Protein AF-A0A1A8RQ06-F1 (afdb_monomer_lite)

Secondary structure (DSSP, 8-state):
-EEEEEEEEE----BSSS--EEEEEETT-SS-SEEEETTSPPPSEEEEESSEEEEE----BSSS---EEEEEEEE----HHHHHHHHHHHHHHHHHHHHH-

Organism: NCBI:txid451742

Sequence (101 aa):
MDAQLMFPTLDQPECTNGHTSISVQRFNSPEEDYSRTEEEVADNQITVSESFYLNMSNCMVNSKDFRVVTQITLQKSISRYLIIILAVVAALLVIFIILLV

Radius of gyration: 22.18 Å; chains: 1; bounding box: 54×32×61 Å

Foldseek 3Di:
DKKKKFWPDFDLFDAPDDWKKWWKAADPGPDTPDIDISVDDDDRMDMGPHHMD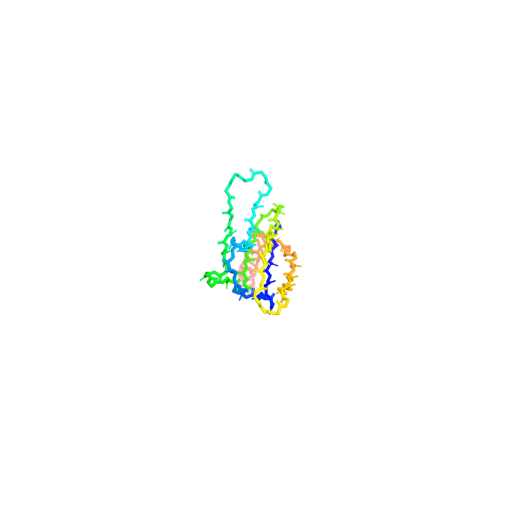TDTDDHDGPDDDGDTDMDIDDDDPDPPVVVVVVVVVVVVVVVVVVVVD

InterPro domains:
  IPR038811 CUB domain-containing protein 1 [PTHR14477] (3-100)
  IPR056266 CDCP1, third and sixth CUB domain [PF23665] (1-73)

pLDDT: mean 89.32, std 7.61, range [64.06, 98.25]

Structure (mmCIF, N/CA/C/O backbone):
data_AF-A0A1A8RQ06-F1
#
_entry.id   AF-A0A1A8RQ06-F1
#
loop_
_atom_site.group_PDB
_atom_site.id
_atom_site.type_symbol
_atom_site.label_atom_id
_atom_site.label_alt_id
_atom_site.label_comp_id
_atom_site.label_asym_id
_atom_site.label_entity_id
_atom_site.label_seq_id
_atom_site.pdbx_PDB_ins_code
_atom_site.Cartn_x
_atom_site.Cartn_y
_atom_site.Cartn_z
_atom_site.occupancy
_atom_site.B_iso_or_equiv
_atom_site.auth_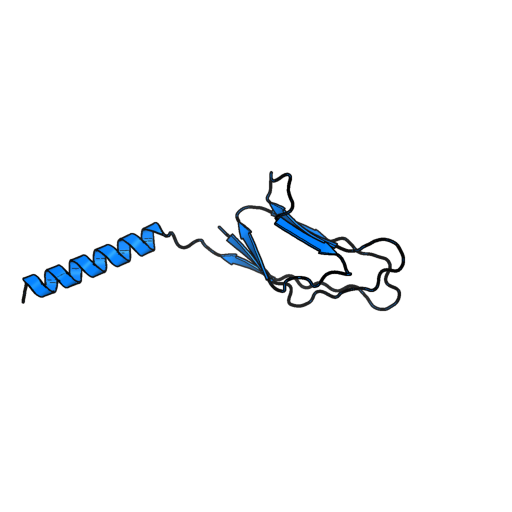seq_id
_atom_site.auth_comp_id
_atom_site.auth_asym_id
_atom_site.auth_atom_id
_atom_site.pdbx_PDB_model_num
ATOM 1 N N . MET A 1 1 ? -9.478 5.450 9.394 1.00 79.19 1 MET A N 1
ATOM 2 C CA . MET A 1 1 ? -10.031 4.775 8.203 1.00 79.19 1 MET A CA 1
ATOM 3 C C . MET A 1 1 ? -8.843 4.176 7.510 1.00 79.19 1 MET A C 1
ATOM 5 O O . MET A 1 1 ? -7.832 4.866 7.420 1.00 79.19 1 MET A O 1
ATOM 9 N N . ASP A 1 2 ? -8.972 2.933 7.083 1.00 90.38 2 ASP A N 1
ATOM 10 C CA . ASP A 1 2 ? -7.859 2.212 6.483 1.00 90.38 2 ASP A CA 1
ATOM 11 C C . ASP A 1 2 ? -8.178 2.025 5.006 1.00 90.38 2 ASP A C 1
ATOM 13 O O . ASP A 1 2 ? -9.329 1.791 4.631 1.00 90.38 2 ASP A O 1
ATOM 17 N N . ALA A 1 3 ? -7.177 2.189 4.158 1.00 93.69 3 ALA A N 1
ATOM 18 C CA . ALA A 1 3 ? -7.284 1.925 2.740 1.00 93.69 3 ALA A CA 1
ATOM 19 C C . ALA A 1 3 ? -6.608 0.592 2.444 1.00 93.69 3 ALA A C 1
ATOM 21 O O . ALA A 1 3 ? -5.445 0.374 2.779 1.00 93.69 3 ALA A O 1
ATOM 22 N N . GLN A 1 4 ? -7.347 -0.299 1.801 1.00 94.56 4 GLN A N 1
ATOM 23 C CA . GLN A 1 4 ? -6.811 -1.533 1.263 1.00 94.56 4 GLN A CA 1
ATOM 24 C C . GLN A 1 4 ? -6.480 -1.304 -0.210 1.00 94.56 4 GLN A C 1
ATOM 26 O O . GLN A 1 4 ? -7.374 -1.027 -1.013 1.00 94.56 4 GLN A O 1
ATOM 31 N N . LEU A 1 5 ? -5.199 -1.392 -0.549 1.00 94.75 5 LEU A N 1
ATOM 32 C CA . LEU A 1 5 ? -4.698 -1.258 -1.910 1.00 94.75 5 LEU A CA 1
ATOM 33 C C . LEU A 1 5 ? -4.418 -2.659 -2.438 1.00 94.75 5 LEU A C 1
ATOM 35 O O . LEU A 1 5 ? -3.686 -3.421 -1.813 1.00 94.75 5 LEU A O 1
ATOM 39 N N . MET A 1 6 ? -5.009 -2.999 -3.574 1.00 94.88 6 MET A N 1
ATOM 40 C CA . MET A 1 6 ? -4.738 -4.238 -4.292 1.00 94.88 6 MET A CA 1
ATOM 41 C C . MET A 1 6 ? -4.114 -3.915 -5.637 1.00 94.88 6 MET A C 1
ATOM 43 O O . MET A 1 6 ? -4.524 -2.952 -6.289 1.00 94.88 6 MET A O 1
ATOM 47 N N . PHE A 1 7 ? -3.217 -4.785 -6.089 1.00 92.38 7 PHE A N 1
ATOM 48 C CA . PHE A 1 7 ? -2.555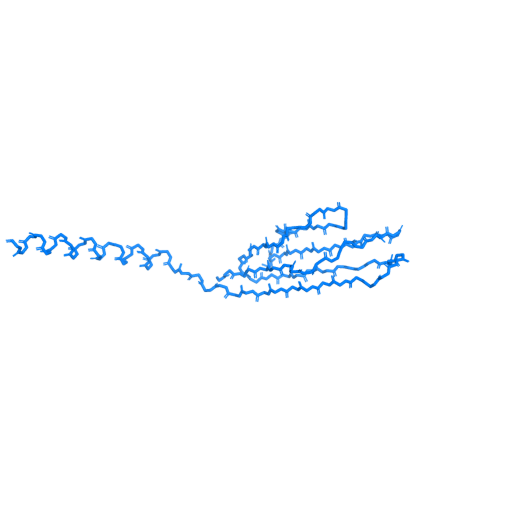 -4.681 -7.386 1.00 92.38 7 PHE A CA 1
ATOM 49 C C . PHE A 1 7 ? -2.913 -5.894 -8.267 1.00 92.38 7 PHE A C 1
ATOM 51 O O . PHE A 1 7 ? -2.076 -6.769 -8.474 1.00 92.38 7 PHE A O 1
ATOM 58 N N . PRO A 1 8 ? -4.163 -6.011 -8.780 1.00 91.31 8 PRO A N 1
ATOM 59 C CA . PRO A 1 8 ? -4.563 -7.139 -9.633 1.00 91.31 8 PRO A CA 1
ATOM 60 C C . PRO A 1 8 ? -3.723 -7.297 -10.901 1.00 91.31 8 PRO A C 1
ATOM 62 O O . PRO A 1 8 ? -3.692 -8.365 -11.509 1.00 91.31 8 PRO A O 1
ATOM 65 N N . THR A 1 9 ? -3.096 -6.215 -11.353 1.00 89.25 9 THR A N 1
ATOM 66 C CA . THR A 1 9 ? -2.144 -6.240 -12.457 1.00 89.25 9 THR A CA 1
ATOM 67 C C . THR A 1 9 ? -1.020 -5.285 -12.118 1.00 89.25 9 THR A C 1
ATOM 69 O O . THR A 1 9 ? -1.252 -4.089 -11.971 1.00 89.25 9 THR A O 1
ATOM 72 N N . LEU A 1 10 ? 0.179 -5.826 -11.984 1.00 87.50 10 LEU A N 1
ATOM 73 C CA . LEU A 1 10 ? 1.405 -5.073 -11.805 1.00 87.50 10 LEU A CA 1
ATOM 74 C C . LEU A 1 10 ? 2.465 -5.799 -12.618 1.00 87.50 10 LEU A C 1
ATOM 76 O O . LEU A 1 10 ? 2.979 -6.834 -12.198 1.00 87.50 10 LEU A O 1
ATOM 80 N N . ASP A 1 11 ? 2.705 -5.303 -13.825 1.00 85.56 11 ASP A N 1
ATOM 81 C CA . ASP A 1 11 ? 3.753 -5.861 -14.665 1.00 85.56 11 ASP A CA 1
ATOM 82 C C . ASP A 1 11 ? 5.115 -5.595 -14.002 1.00 85.56 11 ASP A C 1
ATOM 84 O O . ASP A 1 11 ? 5.337 -4.522 -13.448 1.00 85.56 11 ASP A O 1
ATOM 88 N N . GLN A 1 12 ? 6.030 -6.561 -14.061 1.00 84.12 12 GLN A N 1
ATOM 89 C CA . GLN A 1 12 ? 7.437 -6.363 -13.703 1.00 84.12 12 GLN A CA 1
ATOM 90 C C . GLN A 1 12 ? 8.222 -6.153 -14.998 1.00 84.12 12 GLN A C 1
ATOM 92 O O . GLN A 1 12 ? 8.561 -7.131 -15.672 1.00 84.12 12 GLN A O 1
ATOM 97 N N . PRO A 1 13 ? 8.420 -4.897 -15.431 1.00 84.38 13 PRO A N 1
ATOM 98 C CA . PRO A 1 13 ? 9.140 -4.626 -16.661 1.00 84.38 13 PRO A CA 1
ATOM 99 C C . PRO A 1 13 ? 10.627 -4.949 -16.504 1.00 84.38 13 PRO A C 1
ATOM 101 O O . PRO A 1 13 ? 11.238 -4.629 -15.490 1.00 84.38 13 PRO A O 1
ATOM 104 N N . GLU A 1 14 ? 11.237 -5.499 -17.552 1.00 84.44 14 GLU A N 1
ATOM 105 C CA . GLU A 1 14 ? 12.696 -5.562 -17.641 1.00 84.44 14 GLU A CA 1
ATOM 106 C C . GLU A 1 14 ? 13.239 -4.179 -18.032 1.00 84.44 14 GLU A C 1
ATOM 108 O O . GLU A 1 14 ? 13.126 -3.748 -19.188 1.00 84.44 14 GLU A O 1
ATOM 113 N N . CYS A 1 15 ? 13.803 -3.475 -17.050 1.00 84.00 15 CYS A N 1
ATOM 114 C CA . CYS A 1 15 ? 14.411 -2.160 -17.223 1.00 84.00 15 CYS A CA 1
ATOM 115 C C . CYS A 1 15 ? 15.888 -2.288 -17.629 1.00 84.00 15 CYS A C 1
ATOM 117 O O . CYS A 1 15 ? 16.680 -2.935 -16.951 1.00 84.00 15 CYS A O 1
ATOM 119 N N . THR A 1 16 ? 16.286 -1.652 -18.736 1.00 79.50 16 THR A N 1
ATOM 120 C CA . THR A 1 16 ? 17.687 -1.695 -19.224 1.00 79.50 16 THR A CA 1
ATOM 121 C C . THR A 1 16 ? 18.561 -0.626 -18.591 1.00 79.50 16 THR A C 1
ATOM 123 O O . THR A 1 16 ? 19.752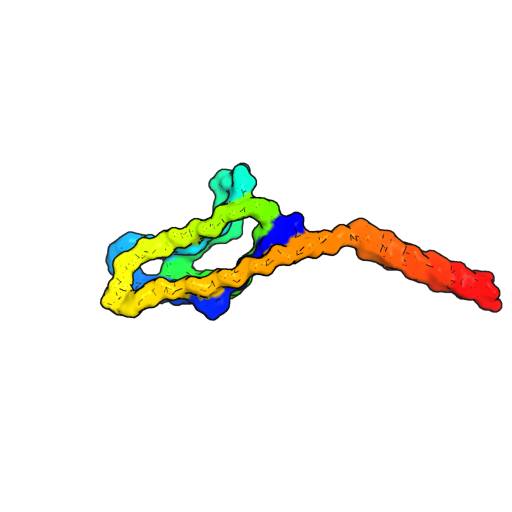 -0.832 -18.391 1.00 79.50 16 THR A O 1
ATOM 126 N N . ASN A 1 17 ? 17.973 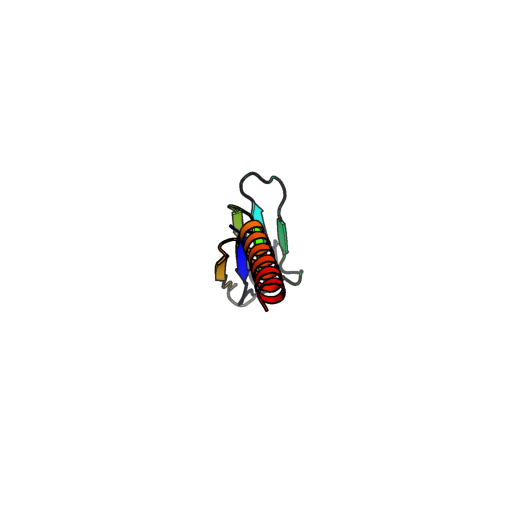0.543 -18.336 1.00 75.00 17 ASN A N 1
ATOM 127 C CA . ASN A 1 17 ? 18.627 1.701 -17.744 1.00 75.00 17 ASN A CA 1
ATOM 128 C C . ASN A 1 17 ? 17.656 2.365 -16.764 1.00 75.00 17 ASN A C 1
ATOM 130 O O . ASN A 1 17 ? 16.538 2.719 -17.149 1.00 75.00 17 ASN A O 1
ATOM 134 N N . GLY A 1 18 ? 18.114 2.592 -15.533 1.00 77.31 18 GLY A N 1
ATOM 135 C CA . GLY A 1 18 ? 17.269 3.077 -14.443 1.00 77.31 18 GLY A CA 1
ATOM 136 C C . GLY A 1 18 ? 16.416 1.965 -13.832 1.00 77.31 18 GLY A C 1
ATOM 137 O O . GLY A 1 18 ? 16.536 0.809 -14.220 1.00 77.31 18 GLY A O 1
ATOM 138 N N . HIS A 1 19 ? 15.559 2.350 -12.891 1.00 85.12 19 HIS A N 1
ATOM 139 C CA . HIS A 1 19 ? 14.666 1.447 -12.171 1.00 85.12 19 HIS A CA 1
ATOM 140 C C . HIS A 1 19 ? 13.236 1.961 -12.258 1.00 85.12 19 HIS A C 1
ATOM 142 O O . HIS A 1 19 ? 13.013 3.171 -12.382 1.00 85.12 19 HIS A O 1
ATOM 148 N N . THR A 1 20 ? 12.278 1.048 -12.181 1.00 88.06 20 THR A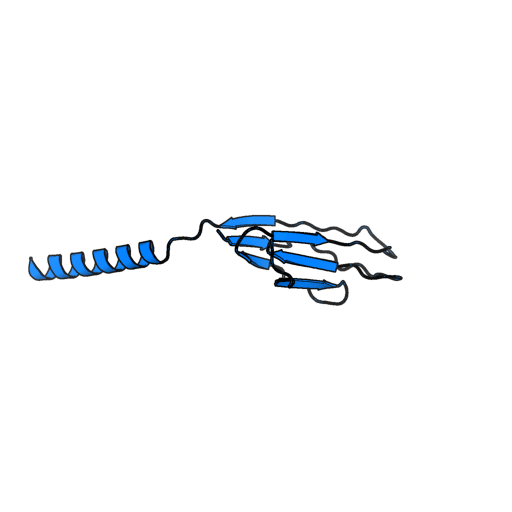 N 1
ATOM 149 C CA . THR A 1 20 ? 10.887 1.396 -11.922 1.00 88.06 20 THR A CA 1
ATOM 150 C C . THR A 1 20 ? 10.535 0.981 -10.506 1.00 88.06 20 THR A C 1
ATOM 152 O O . THR A 1 20 ? 11.085 0.042 -9.943 1.00 88.06 20 THR A O 1
ATOM 155 N N . SER A 1 21 ? 9.605 1.684 -9.891 1.00 91.31 21 SER A N 1
ATOM 156 C CA . SER A 1 21 ? 9.209 1.384 -8.529 1.00 91.31 21 SER A CA 1
ATOM 157 C C . SER A 1 21 ? 7.776 1.774 -8.271 1.00 91.31 21 SER A C 1
ATOM 159 O O . SER A 1 21 ? 7.218 2.679 -8.898 1.00 91.31 21 SER A O 1
ATOM 161 N N . ILE A 1 22 ? 7.203 1.081 -7.301 1.00 92.94 22 ILE A N 1
ATOM 162 C CA . ILE A 1 22 ? 5.950 1.439 -6.670 1.00 92.94 22 ILE A CA 1
ATOM 163 C C . ILE A 1 22 ? 6.214 1.618 -5.182 1.00 92.94 22 ILE A C 1
ATOM 165 O O . ILE A 1 22 ? 6.789 0.740 -4.537 1.00 92.94 22 ILE A O 1
ATOM 169 N N . SER A 1 23 ? 5.805 2.757 -4.633 1.00 94.69 23 SER A N 1
ATOM 170 C CA . SER A 1 23 ? 5.932 3.018 -3.206 1.00 94.69 23 SER A CA 1
ATOM 171 C C . SER A 1 23 ? 4.689 3.668 -2.620 1.00 94.69 23 SER A C 1
ATOM 173 O O . SER A 1 23 ? 3.909 4.336 -3.307 1.00 94.69 23 SER A O 1
ATOM 175 N N . VAL A 1 24 ? 4.479 3.421 -1.329 1.00 96.12 24 VAL A N 1
ATOM 176 C CA . VAL A 1 24 ? 3.403 4.018 -0.551 1.00 96.12 24 VAL A CA 1
ATOM 177 C C . VAL A 1 24 ? 3.958 4.658 0.702 1.00 96.12 24 VAL A C 1
ATOM 179 O O . VAL A 1 24 ? 4.683 4.037 1.474 1.00 96.12 24 VAL A O 1
ATOM 182 N N . GLN A 1 25 ? 3.576 5.913 0.900 1.00 96.44 25 GLN A N 1
ATOM 183 C CA . GLN A 1 25 ? 4.050 6.748 1.991 1.00 96.44 25 GLN A CA 1
ATOM 184 C C . GLN A 1 25 ? 2.872 7.480 2.623 1.00 96.44 25 GLN A C 1
ATOM 186 O O . GLN A 1 25 ? 2.150 8.215 1.944 1.00 96.44 25 GLN A O 1
ATOM 191 N N . ARG A 1 26 ? 2.674 7.317 3.932 1.00 95.25 26 ARG A N 1
ATOM 192 C CA . ARG A 1 26 ? 1.680 8.102 4.672 1.00 95.25 26 ARG A CA 1
ATOM 193 C C . ARG A 1 26 ? 1.955 9.604 4.606 1.00 95.25 26 ARG A C 1
ATOM 195 O O . ARG A 1 26 ? 3.094 10.067 4.641 1.00 95.25 26 ARG A O 1
ATOM 202 N N . PHE A 1 27 ? 0.879 10.380 4.556 1.00 92.75 27 PHE A N 1
ATOM 203 C CA . PHE A 1 27 ? 0.916 11.834 4.619 1.00 92.75 27 PHE A CA 1
ATOM 204 C C . PHE A 1 27 ? 1.571 12.270 5.937 1.00 92.75 27 PHE A C 1
ATOM 206 O O . PHE A 1 27 ? 1.139 11.854 7.007 1.00 92.75 27 PHE A O 1
ATOM 213 N N . ASN A 1 28 ? 2.612 13.105 5.856 1.00 91.56 28 ASN A N 1
ATOM 214 C CA . ASN A 1 28 ? 3.483 13.514 6.972 1.00 91.56 28 ASN A CA 1
ATOM 215 C C . ASN A 1 28 ? 4.384 12.419 7.580 1.00 91.56 28 ASN A C 1
ATOM 217 O O . ASN A 1 28 ? 5.032 12.684 8.593 1.00 91.56 28 ASN A O 1
ATOM 221 N N . SER A 1 29 ? 4.479 11.229 6.982 1.00 92.88 29 SER A N 1
ATOM 222 C CA . SER A 1 29 ? 5.509 10.253 7.353 1.00 92.88 29 SER A CA 1
ATOM 223 C C . SER A 1 29 ? 6.780 10.511 6.541 1.00 92.88 29 SER A C 1
ATOM 225 O O . SER A 1 29 ? 6.686 10.608 5.319 1.00 92.88 29 SER A O 1
ATOM 227 N N . PRO A 1 30 ? 7.971 10.611 7.157 1.00 90.94 30 PRO A N 1
ATOM 228 C CA . PRO A 1 30 ? 9.226 10.659 6.410 1.00 90.94 30 PRO A CA 1
ATOM 229 C C . PRO A 1 30 ? 9.605 9.296 5.804 1.00 90.94 30 PRO A C 1
ATOM 231 O O . PRO A 1 30 ? 10.406 9.254 4.877 1.00 90.94 30 PRO A O 1
ATOM 234 N N . GLU A 1 31 ? 9.036 8.201 6.314 1.00 93.81 31 GLU A N 1
ATOM 235 C CA . GLU A 1 31 ? 9.339 6.831 5.892 1.00 93.81 31 GLU A CA 1
ATOM 236 C C . GLU A 1 31 ? 8.251 6.269 4.968 1.00 93.81 31 GLU A C 1
ATOM 238 O O . GLU A 1 31 ? 7.058 6.539 5.162 1.00 93.81 31 GLU A O 1
ATOM 243 N N . GLU A 1 32 ? 8.676 5.474 3.980 1.00 94.75 32 GLU A N 1
ATOM 244 C CA . GLU A 1 32 ? 7.792 4.691 3.114 1.00 94.75 32 GLU A CA 1
ATOM 245 C C . GLU A 1 32 ? 7.296 3.447 3.864 1.00 94.75 32 GLU A C 1
ATOM 247 O O . GLU A 1 32 ? 8.082 2.687 4.427 1.00 94.75 32 GLU A O 1
ATOM 252 N N . ASP A 1 33 ? 5.984 3.221 3.844 1.00 93.31 33 ASP A N 1
ATOM 253 C CA . ASP A 1 33 ? 5.359 2.034 4.435 1.00 93.31 33 ASP A CA 1
ATOM 254 C C . ASP A 1 33 ? 5.479 0.809 3.512 1.00 93.31 33 ASP A C 1
ATOM 256 O O . ASP A 1 33 ? 5.374 -0.334 3.956 1.00 93.31 33 ASP A O 1
ATOM 260 N N . TYR A 1 34 ? 5.685 1.045 2.214 1.00 94.81 34 TYR A N 1
ATOM 261 C CA . TYR A 1 34 ? 5.872 0.019 1.196 1.00 94.81 34 TYR A CA 1
ATOM 262 C C . TYR A 1 34 ? 6.707 0.573 0.043 1.00 94.81 34 TYR A C 1
ATOM 264 O O . TYR A 1 34 ? 6.466 1.695 -0.394 1.00 94.81 34 TYR A O 1
ATOM 272 N N . SER A 1 35 ? 7.653 -0.213 -0.470 1.00 93.75 35 SER A N 1
ATOM 273 C CA . SER A 1 35 ? 8.495 0.157 -1.611 1.00 93.75 35 SER A CA 1
ATOM 274 C C . SER A 1 35 ? 9.004 -1.103 -2.299 1.00 93.75 35 SER A C 1
ATOM 276 O O . SER A 1 35 ? 9.547 -1.985 -1.626 1.00 93.75 35 SER A O 1
ATOM 278 N N . ARG A 1 36 ? 8.779 -1.223 -3.608 1.00 93.56 36 ARG A N 1
ATOM 279 C CA . ARG A 1 36 ? 9.264 -2.342 -4.427 1.00 93.56 36 ARG A CA 1
ATOM 280 C C . ARG A 1 36 ? 9.756 -1.856 -5.777 1.00 93.56 36 ARG A C 1
ATOM 282 O O . ARG A 1 36 ? 9.101 -1.010 -6.394 1.00 93.56 36 ARG A O 1
ATOM 289 N N . THR A 1 37 ? 10.869 -2.420 -6.231 1.00 90.50 37 THR A N 1
ATOM 290 C CA . THR A 1 37 ? 11.405 -2.233 -7.588 1.00 90.50 37 THR A CA 1
ATOM 291 C C . THR A 1 37 ? 10.997 -3.375 -8.525 1.00 90.50 37 THR A C 1
ATOM 293 O O . THR A 1 37 ? 10.360 -4.340 -8.103 1.00 90.50 37 THR A O 1
ATOM 296 N N . GLU A 1 38 ? 11.357 -3.286 -9.807 1.00 86.44 38 GLU A N 1
ATOM 297 C CA . GLU A 1 38 ? 11.102 -4.336 -10.803 1.00 86.44 38 GLU A CA 1
ATOM 298 C C . GLU A 1 38 ? 11.737 -5.695 -10.489 1.00 86.44 38 GLU A C 1
ATOM 300 O O . GLU A 1 38 ? 11.240 -6.721 -10.949 1.00 86.44 38 GLU A O 1
ATOM 305 N N . GLU A 1 39 ? 12.820 -5.709 -9.711 1.00 86.44 39 GLU A N 1
ATOM 306 C CA . GLU A 1 39 ? 13.548 -6.928 -9.342 1.00 86.44 39 GLU A CA 1
ATOM 307 C C . GLU A 1 39 ? 12.885 -7.666 -8.170 1.00 86.44 39 GLU A C 1
ATOM 309 O O . GLU A 1 39 ? 13.150 -8.846 -7.926 1.00 86.44 39 GLU A O 1
ATOM 314 N N . GLU A 1 40 ? 12.019 -6.975 -7.431 1.00 88.69 40 GLU A N 1
ATOM 315 C CA . GLU A 1 40 ? 11.402 -7.481 -6.218 1.00 88.69 40 GLU A CA 1
ATOM 316 C C . GLU A 1 40 ? 9.975 -7.958 -6.480 1.00 88.69 40 GLU A C 1
ATOM 318 O O . GLU A 1 40 ? 9.180 -7.315 -7.169 1.00 88.69 40 GLU A O 1
ATOM 323 N N . VAL A 1 41 ? 9.607 -9.085 -5.867 1.00 86.56 41 VAL A N 1
ATOM 324 C CA . VAL A 1 41 ? 8.221 -9.557 -5.892 1.00 86.56 41 VAL A CA 1
ATOM 325 C C . VAL A 1 41 ? 7.354 -8.580 -5.102 1.00 86.56 41 VAL A C 1
ATOM 327 O O . VAL A 1 41 ? 7.529 -8.403 -3.894 1.00 86.56 41 VAL A O 1
ATOM 330 N N . ALA A 1 42 ? 6.419 -7.945 -5.802 1.00 87.00 42 ALA A N 1
ATOM 331 C CA . ALA A 1 42 ? 5.459 -7.045 -5.196 1.00 87.00 42 ALA A CA 1
ATOM 332 C C . ALA A 1 42 ? 4.370 -7.821 -4.448 1.00 87.00 42 ALA A C 1
ATOM 334 O O . ALA A 1 42 ? 3.891 -8.861 -4.906 1.00 87.00 42 ALA A O 1
ATOM 335 N N . ASP A 1 43 ? 3.950 -7.283 -3.306 1.00 90.75 43 ASP A N 1
ATOM 336 C CA . ASP A 1 43 ? 2.804 -7.812 -2.583 1.00 90.75 43 ASP A CA 1
ATOM 337 C C . ASP A 1 43 ? 1.529 -7.525 -3.384 1.00 90.75 43 ASP A C 1
ATOM 339 O O . ASP A 1 43 ? 1.308 -6.410 -3.852 1.00 90.75 43 ASP A O 1
ATOM 343 N N . ASN A 1 44 ? 0.639 -8.512 -3.505 1.00 90.00 44 ASN A N 1
ATOM 344 C CA . ASN A 1 44 ? -0.626 -8.337 -4.232 1.00 90.00 44 ASN A CA 1
ATOM 345 C C . ASN A 1 44 ? -1.592 -7.368 -3.527 1.00 90.00 44 ASN A C 1
ATOM 347 O O . ASN A 1 44 ? -2.556 -6.889 -4.136 1.00 90.00 44 ASN A O 1
ATOM 351 N N . GLN A 1 45 ? -1.381 -7.126 -2.232 1.00 93.94 45 GLN A N 1
ATOM 352 C CA . GLN A 1 45 ? -2.242 -6.300 -1.401 1.00 93.94 45 GLN A CA 1
ATOM 353 C C . GLN A 1 45 ? -1.482 -5.721 -0.208 1.00 93.94 45 GLN A C 1
ATOM 355 O O . GLN A 1 45 ? -0.768 -6.442 0.484 1.00 93.94 45 GLN A O 1
ATOM 360 N N . ILE A 1 46 ? -1.738 -4.449 0.092 1.00 94.25 46 ILE A N 1
ATOM 361 C CA . ILE A 1 46 ? -1.269 -3.772 1.305 1.00 94.25 46 ILE A CA 1
ATOM 362 C C . ILE A 1 46 ? -2.418 -3.007 1.970 1.00 94.25 46 ILE A C 1
ATOM 364 O O . ILE A 1 46 ? -3.416 -2.662 1.332 1.00 94.25 46 ILE A O 1
ATOM 368 N N . THR A 1 47 ? -2.293 -2.751 3.271 1.00 94.19 47 THR A N 1
ATOM 369 C CA . THR A 1 47 ? -3.242 -1.920 4.027 1.00 94.19 47 THR A CA 1
ATOM 370 C C . THR A 1 47 ? -2.509 -0.724 4.598 1.00 94.19 47 THR A C 1
ATOM 372 O O . THR A 1 47 ? -1.471 -0.883 5.231 1.00 94.19 47 THR A O 1
ATOM 375 N N . VAL A 1 48 ? -3.061 0.464 4.380 1.00 93.50 48 VAL A N 1
ATOM 376 C CA . VAL A 1 48 ? -2.444 1.728 4.772 1.00 93.50 48 VAL A CA 1
ATOM 377 C C . VAL A 1 48 ? -3.448 2.503 5.605 1.00 93.50 48 VAL A C 1
ATOM 379 O O . VAL A 1 48 ? -4.603 2.681 5.213 1.00 93.50 48 VAL A O 1
ATOM 382 N N . SER A 1 49 ? -3.019 2.936 6.782 1.00 90.12 49 SER A N 1
ATOM 383 C CA . SER A 1 49 ? -3.804 3.825 7.630 1.00 90.12 49 SER A CA 1
ATOM 384 C C . SER A 1 49 ? -3.614 5.272 7.187 1.00 90.12 49 SER A C 1
ATOM 386 O O . SER A 1 49 ? -2.504 5.647 6.823 1.00 90.12 49 SER A O 1
ATOM 388 N N . GLU A 1 50 ? -4.650 6.098 7.345 1.00 88.94 50 GLU A N 1
ATOM 389 C CA . GLU A 1 50 ? -4.593 7.551 7.095 1.00 88.94 50 GLU A CA 1
ATOM 390 C C . GLU A 1 50 ? -4.439 7.922 5.608 1.00 88.94 50 GLU A C 1
ATOM 392 O O . GLU A 1 50 ? -4.587 7.088 4.716 1.00 88.94 50 GLU A O 1
ATOM 397 N N . SER A 1 51 ? -4.249 9.213 5.328 1.00 92.81 51 SER A N 1
ATOM 398 C CA . SER A 1 51 ? -3.972 9.698 3.975 1.00 92.81 51 SER A CA 1
ATOM 399 C C . SER A 1 51 ? -2.577 9.257 3.544 1.00 92.81 51 SER A C 1
ATOM 401 O O . SER A 1 51 ? -1.655 9.259 4.355 1.00 92.81 51 SER A O 1
ATOM 403 N N . PHE A 1 52 ? -2.397 8.930 2.268 1.00 95.31 52 PHE A N 1
ATOM 404 C CA . PHE A 1 52 ? -1.123 8.443 1.743 1.00 95.31 52 PHE A CA 1
ATOM 405 C C . PHE A 1 52 ? -0.892 8.912 0.306 1.00 95.31 52 PHE A C 1
ATOM 407 O O . PHE A 1 52 ? -1.828 9.270 -0.414 1.00 95.31 52 PHE A O 1
ATOM 414 N N . TYR A 1 53 ? 0.370 8.876 -0.098 1.00 95.50 53 TYR A N 1
ATOM 415 C CA . TYR A 1 53 ? 0.825 8.999 -1.472 1.00 95.50 53 TYR A CA 1
ATOM 416 C C . TYR A 1 53 ? 1.061 7.603 -2.037 1.00 95.50 53 TYR A C 1
ATOM 418 O O . TYR A 1 53 ? 1.693 6.773 -1.387 1.00 95.50 53 TYR A O 1
ATOM 426 N N . LEU A 1 54 ? 0.545 7.351 -3.238 1.00 94.75 54 LEU A N 1
ATOM 427 C CA . LEU A 1 54 ? 0.911 6.197 -4.053 1.00 94.75 54 LEU A CA 1
ATOM 428 C C . LEU A 1 54 ? 1.811 6.714 -5.172 1.00 94.75 54 LEU A C 1
ATOM 430 O O . LEU A 1 54 ? 1.326 7.344 -6.114 1.00 94.75 54 LEU A O 1
ATOM 434 N N . ASN A 1 55 ? 3.109 6.477 -5.035 1.00 92.88 55 ASN A N 1
ATOM 435 C CA . ASN A 1 55 ? 4.105 6.895 -6.006 1.00 92.88 55 ASN A CA 1
ATOM 436 C C . ASN A 1 55 ? 4.410 5.732 -6.942 1.00 92.88 55 ASN A C 1
ATOM 438 O O . ASN A 1 55 ? 4.570 4.590 -6.513 1.00 92.88 55 ASN A O 1
ATOM 442 N N . MET A 1 56 ? 4.492 6.033 -8.233 1.00 90.31 56 MET A N 1
ATOM 443 C CA . MET A 1 56 ? 4.889 5.072 -9.251 1.00 90.31 56 MET A CA 1
ATOM 444 C C . MET A 1 56 ? 5.855 5.762 -10.200 1.00 90.31 56 MET A C 1
ATOM 446 O O . MET A 1 56 ? 5.574 6.861 -10.685 1.00 90.31 56 MET A O 1
ATOM 450 N N . SER A 1 57 ? 6.983 5.120 -10.460 1.00 88.00 57 SER A N 1
ATOM 451 C CA . SER A 1 57 ? 7.885 5.503 -11.540 1.00 88.00 57 SER A CA 1
ATOM 452 C C . SER A 1 57 ? 7.711 4.548 -12.722 1.00 88.00 57 SER A C 1
ATOM 454 O O . SER A 1 57 ? 6.944 3.590 -12.651 1.00 88.00 57 SER A O 1
ATOM 456 N N . ASN A 1 58 ? 8.335 4.874 -13.850 1.00 84.69 58 ASN A N 1
ATOM 457 C CA . ASN A 1 58 ? 8.389 4.017 -15.029 1.00 84.69 58 ASN A CA 1
ATOM 458 C C . ASN A 1 58 ? 9.816 4.061 -15.590 1.00 84.69 58 ASN A C 1
ATOM 460 O O . ASN A 1 58 ? 10.522 5.055 -15.403 1.00 84.69 58 ASN A O 1
ATOM 464 N N . CYS A 1 59 ? 10.214 3.022 -16.317 1.00 84.44 59 CYS A N 1
ATOM 465 C CA . CYS A 1 59 ? 11.502 2.923 -16.993 1.00 84.44 59 CYS A CA 1
ATOM 466 C C . CYS A 1 59 ? 11.320 2.760 -18.513 1.00 84.44 59 CYS A C 1
ATOM 468 O O . CYS A 1 59 ? 10.221 2.506 -19.011 1.00 84.44 59 CYS A O 1
ATOM 470 N N . MET A 1 60 ? 12.406 2.910 -19.279 1.00 81.69 60 MET A N 1
ATOM 471 C CA . MET A 1 60 ? 12.390 2.499 -20.685 1.00 81.69 60 MET A CA 1
ATOM 472 C C . MET A 1 60 ? 12.441 0.973 -20.766 1.00 81.69 60 MET A C 1
ATOM 474 O O . MET A 1 60 ? 13.455 0.354 -20.449 1.00 81.69 60 MET A O 1
ATOM 478 N N . VAL A 1 61 ? 11.333 0.396 -21.212 1.00 73.81 61 VAL A N 1
ATOM 479 C CA . VAL A 1 61 ? 11.122 -1.041 -21.391 1.00 73.81 61 VAL A CA 1
ATOM 480 C C . VAL A 1 61 ? 11.680 -1.527 -22.727 1.00 73.81 61 VAL A C 1
ATOM 482 O O . VAL A 1 61 ? 11.424 -0.925 -23.769 1.00 73.81 61 VAL A O 1
ATOM 485 N N . ASN A 1 62 ? 12.409 -2.650 -22.712 1.00 68.56 62 ASN A N 1
ATOM 486 C CA . ASN A 1 62 ? 12.922 -3.288 -23.937 1.00 68.56 62 ASN A CA 1
ATOM 487 C C . ASN A 1 62 ? 11.811 -3.829 -24.837 1.00 68.56 62 ASN A C 1
ATOM 489 O O . ASN A 1 62 ? 11.942 -3.845 -26.061 1.00 68.56 62 ASN A O 1
ATOM 493 N N . SER A 1 63 ? 10.731 -4.328 -24.234 1.00 64.06 63 SER A N 1
ATOM 494 C CA . SER A 1 63 ? 9.581 -4.848 -24.961 1.00 64.06 63 SER A CA 1
ATOM 495 C C . SER A 1 63 ? 8.325 -4.785 -24.094 1.00 64.06 63 SER A C 1
ATOM 497 O O . SER A 1 63 ? 8.381 -5.145 -22.920 1.00 64.06 63 SER A O 1
ATOM 499 N N . LYS A 1 64 ? 7.199 -4.401 -24.716 1.00 68.81 64 LYS A N 1
ATOM 500 C CA . LYS A 1 64 ? 5.848 -4.242 -24.131 1.00 68.81 64 LYS A CA 1
ATOM 501 C C . LYS A 1 64 ? 5.665 -3.005 -23.250 1.00 68.81 64 LYS A C 1
ATOM 503 O O . LYS A 1 64 ? 6.617 -2.478 -22.698 1.00 68.81 64 LYS A O 1
ATOM 508 N N . ASP A 1 65 ? 4.414 -2.568 -23.134 1.00 75.44 65 ASP A N 1
ATOM 509 C CA . ASP A 1 65 ? 4.014 -1.457 -22.270 1.00 75.44 65 ASP A CA 1
ATOM 510 C C . ASP A 1 65 ? 3.978 -1.894 -20.799 1.00 75.44 65 ASP A C 1
ATOM 512 O O . ASP A 1 65 ? 3.502 -2.987 -20.491 1.00 75.44 65 ASP A O 1
ATOM 516 N N . PHE A 1 66 ? 4.419 -1.022 -19.889 1.00 80.00 66 PHE A N 1
ATOM 517 C CA . PHE A 1 66 ? 4.240 -1.203 -18.446 1.00 80.00 66 PHE A CA 1
ATOM 518 C C . PHE A 1 66 ? 2.782 -0.928 -18.058 1.00 80.00 66 PHE A C 1
ATOM 520 O O . PHE A 1 66 ? 2.287 0.187 -18.258 1.00 80.00 66 PHE A O 1
ATOM 527 N N . ARG A 1 67 ? 2.080 -1.929 -17.508 1.00 86.06 67 ARG A N 1
ATOM 528 C CA . ARG A 1 67 ? 0.689 -1.781 -17.062 1.00 86.06 67 ARG A CA 1
ATOM 529 C C . ARG A 1 67 ? 0.553 -2.008 -15.564 1.00 86.06 67 ARG A C 1
ATOM 531 O O . ARG A 1 67 ? 1.018 -3.001 -15.009 1.00 86.06 67 ARG A O 1
ATOM 538 N N . VAL A 1 68 ? -0.199 -1.105 -14.941 1.00 87.69 68 VAL A N 1
ATOM 539 C CA . VAL A 1 68 ? -0.594 -1.197 -13.536 1.00 87.69 68 VAL A CA 1
ATOM 540 C C . VAL A 1 68 ? -2.094 -0.975 -13.421 1.00 87.69 68 VAL A C 1
ATOM 542 O O . VAL A 1 68 ? -2.642 -0.020 -13.970 1.00 87.69 68 VAL A O 1
ATOM 545 N N . VAL A 1 69 ? -2.762 -1.861 -12.691 1.00 92.00 69 VAL A N 1
ATOM 546 C CA . VAL A 1 69 ? -4.138 -1.697 -12.234 1.00 92.00 69 VAL A CA 1
ATOM 547 C C . VAL A 1 69 ? -4.108 -1.752 -10.719 1.00 92.00 69 VAL A C 1
ATOM 549 O O . VAL A 1 69 ? -3.768 -2.783 -10.143 1.00 92.00 69 VAL A O 1
ATOM 552 N N . THR A 1 70 ? -4.510 -0.651 -10.091 1.00 92.88 70 THR A N 1
ATOM 553 C CA . THR A 1 70 ? -4.613 -0.548 -8.635 1.00 92.88 70 THR A CA 1
ATOM 554 C C . THR A 1 70 ? -6.069 -0.372 -8.242 1.00 92.88 70 THR A C 1
ATOM 556 O O . THR A 1 70 ? -6.744 0.549 -8.704 1.00 92.88 70 THR A O 1
ATOM 559 N N . GLN A 1 71 ? -6.556 -1.239 -7.361 1.00 95.56 71 GLN A N 1
ATOM 560 C CA . GLN A 1 71 ? -7.869 -1.108 -6.745 1.00 95.56 71 GLN A CA 1
ATOM 561 C C . GLN A 1 71 ? -7.699 -0.597 -5.315 1.00 95.56 71 GLN A C 1
ATOM 563 O O . GLN A 1 71 ? -7.073 -1.254 -4.487 1.00 95.56 71 GLN A O 1
ATOM 568 N N . ILE A 1 72 ? -8.292 0.559 -5.015 1.00 94.69 72 ILE A N 1
ATOM 569 C CA . ILE A 1 72 ? -8.243 1.175 -3.685 1.00 94.69 72 ILE A CA 1
ATOM 570 C C . ILE A 1 72 ? -9.622 1.061 -3.046 1.00 94.69 72 ILE A C 1
ATOM 572 O O . ILE A 1 72 ? -10.596 1.631 -3.538 1.00 94.69 72 ILE A O 1
ATOM 576 N N . THR A 1 73 ? -9.703 0.329 -1.938 1.00 94.25 73 THR A N 1
ATOM 577 C CA . THR A 1 73 ? -10.940 0.146 -1.175 1.00 94.25 73 THR A CA 1
ATOM 578 C C . THR A 1 73 ? -10.808 0.826 0.177 1.00 94.25 73 THR A C 1
ATOM 580 O O . THR A 1 73 ? -9.981 0.434 0.997 1.00 94.25 73 THR A O 1
ATOM 583 N N . LEU A 1 74 ? -11.640 1.837 0.432 1.00 92.00 74 LEU A N 1
ATOM 584 C CA . LEU A 1 74 ? -11.682 2.493 1.734 1.00 92.00 74 LEU A CA 1
ATOM 585 C C . LEU A 1 74 ? -12.511 1.651 2.708 1.00 92.00 74 LEU A C 1
ATOM 587 O O . LEU A 1 74 ? -13.725 1.511 2.555 1.00 92.00 74 LEU A O 1
ATOM 591 N N . GLN A 1 75 ? -11.862 1.105 3.728 1.00 83.25 75 GLN A N 1
ATOM 592 C CA . GLN A 1 75 ? -12.525 0.378 4.795 1.00 83.25 75 GLN A CA 1
ATOM 593 C C . GLN A 1 75 ? -12.866 1.333 5.938 1.00 83.25 75 GLN A C 1
ATOM 595 O O . GLN A 1 75 ? -12.013 1.980 6.561 1.00 83.25 75 GLN A O 1
ATOM 600 N N . LYS A 1 76 ? -14.164 1.406 6.250 1.00 77.00 76 LYS A N 1
ATOM 601 C CA . LYS A 1 76 ? -14.611 2.044 7.482 1.00 77.00 76 LYS A CA 1
ATOM 602 C C . LYS A 1 76 ? -14.128 1.184 8.640 1.00 77.00 76 LYS A C 1
ATOM 604 O O . LYS A 1 76 ? -14.575 0.052 8.803 1.00 77.00 76 LYS A O 1
ATOM 609 N N . SER A 1 77 ? -13.245 1.745 9.457 1.00 70.44 77 SER A N 1
ATOM 610 C CA . SER A 1 77 ? -12.791 1.105 10.684 1.00 70.44 77 SER A CA 1
ATOM 611 C C . SER A 1 77 ? -14.010 0.791 11.552 1.00 70.44 77 SER A C 1
ATOM 613 O O . SER A 1 77 ? -14.682 1.711 12.037 1.00 70.44 77 SER A O 1
ATOM 615 N N . ILE A 1 78 ? -14.318 -0.493 11.739 1.00 72.25 78 ILE A N 1
ATOM 616 C CA . ILE A 1 78 ? -15.294 -0.898 12.747 1.00 72.25 78 ILE A CA 1
ATOM 617 C C . ILE A 1 78 ? -14.694 -0.508 14.094 1.00 72.25 78 ILE A C 1
ATOM 619 O O . ILE A 1 78 ? -13.576 -0.902 14.428 1.00 72.25 78 ILE A O 1
ATOM 623 N N . SER A 1 79 ? -15.417 0.310 14.856 1.00 78.31 79 SER A N 1
ATOM 624 C CA . SER A 1 79 ? -14.963 0.712 16.183 1.00 78.31 79 SER A CA 1
ATOM 625 C C . SER A 1 79 ? -14.805 -0.540 17.043 1.00 78.31 79 SER A C 1
ATOM 627 O O . SER A 1 79 ? -15.795 -1.202 17.355 1.00 78.31 79 SER A O 1
ATOM 629 N N . ARG A 1 80 ? -13.569 -0.872 17.442 1.00 82.56 80 ARG A N 1
ATOM 630 C CA . ARG A 1 80 ? -13.308 -2.006 18.348 1.00 82.56 80 ARG A CA 1
ATOM 631 C C . ARG A 1 80 ? -14.141 -1.887 19.625 1.00 82.56 80 ARG A C 1
ATOM 633 O O . ARG A 1 80 ? -14.645 -2.889 20.121 1.00 82.56 80 ARG A O 1
ATOM 640 N N . TYR A 1 81 ? -14.367 -0.660 20.096 1.00 87.94 81 TYR A N 1
ATOM 641 C CA . TYR A 1 81 ? -15.236 -0.384 21.236 1.00 87.94 81 TYR A CA 1
ATOM 642 C C . TYR A 1 81 ? -16.682 -0.813 20.997 1.00 87.94 81 TYR A C 1
ATOM 644 O O . TYR A 1 81 ? -17.291 -1.378 21.895 1.00 87.94 81 TYR A O 1
ATOM 652 N N . LEU A 1 82 ? -17.223 -0.606 19.793 1.00 89.12 82 LEU A N 1
ATOM 653 C CA . LEU A 1 82 ? -18.580 -1.039 19.462 1.00 89.12 82 LEU A CA 1
ATOM 654 C C . LEU A 1 82 ? -18.713 -2.564 19.565 1.00 89.12 82 LEU A C 1
ATOM 656 O O . LEU A 1 82 ? -19.675 -3.046 20.153 1.00 89.12 82 LEU A O 1
ATOM 660 N N . ILE A 1 83 ? -17.727 -3.309 19.050 1.00 92.81 83 ILE A N 1
ATOM 661 C CA . ILE A 1 83 ? -17.700 -4.779 19.139 1.00 92.81 83 ILE A CA 1
ATOM 662 C C . ILE A 1 83 ? -17.659 -5.221 20.606 1.00 92.81 83 ILE A C 1
ATOM 664 O O . ILE A 1 83 ? -18.438 -6.081 21.010 1.00 92.81 83 ILE A O 1
ATOM 668 N N . ILE A 1 84 ? -16.785 -4.608 21.411 1.00 95.31 84 ILE A N 1
ATOM 669 C CA . ILE A 1 84 ? -16.656 -4.921 22.840 1.00 95.31 84 ILE A CA 1
ATOM 670 C C . ILE A 1 84 ? -17.970 -4.634 23.578 1.00 95.31 84 ILE A C 1
ATOM 672 O O . ILE A 1 84 ? -18.445 -5.486 24.322 1.00 95.31 84 ILE A O 1
ATOM 676 N N . ILE A 1 85 ? -18.589 -3.472 23.348 1.00 96.25 85 ILE A N 1
ATOM 677 C CA . ILE A 1 85 ? -19.860 -3.097 23.983 1.00 96.25 85 ILE A CA 1
ATOM 678 C C . ILE A 1 85 ? -20.963 -4.093 23.609 1.00 96.25 85 ILE A C 1
ATOM 680 O O . ILE A 1 85 ? -21.659 -4.582 24.494 1.00 96.25 85 ILE A O 1
ATOM 684 N N . LEU A 1 86 ? -21.099 -4.437 22.325 1.00 96.62 86 LEU A N 1
ATOM 685 C CA . LEU A 1 86 ? -22.074 -5.428 21.857 1.00 96.62 86 LEU A CA 1
ATOM 686 C C . LEU A 1 86 ? -21.874 -6.791 22.526 1.00 96.62 86 LEU A C 1
ATOM 688 O O . LEU A 1 86 ? -22.845 -7.390 22.985 1.00 96.62 86 LEU A O 1
ATOM 692 N N . ALA A 1 87 ? -20.627 -7.259 22.621 1.00 97.38 87 ALA A N 1
ATOM 693 C CA . ALA A 1 87 ? -20.306 -8.528 23.265 1.00 97.38 87 ALA A CA 1
ATOM 694 C C . ALA A 1 87 ? -20.667 -8.523 24.761 1.00 97.38 87 ALA A C 1
ATOM 696 O O . ALA A 1 87 ? -21.279 -9.471 25.252 1.00 97.38 87 ALA A O 1
ATOM 697 N N . VAL A 1 88 ? -20.345 -7.439 25.476 1.00 98.12 88 VAL A N 1
ATOM 698 C CA . VAL A 1 88 ? -20.681 -7.287 26.900 1.00 98.12 88 VAL A CA 1
ATOM 699 C C . VAL A 1 88 ? -22.196 -7.237 27.108 1.00 98.12 88 VAL A C 1
ATOM 701 O O . VAL A 1 88 ? -22.713 -7.944 27.970 1.00 98.12 88 VAL A O 1
ATOM 704 N N . VAL A 1 89 ? -22.924 -6.454 26.307 1.00 98.19 89 VAL A N 1
ATOM 705 C CA . VAL A 1 89 ? -24.392 -6.366 26.390 1.00 98.19 89 VAL A CA 1
ATOM 706 C C . VAL A 1 89 ? -25.034 -7.729 26.138 1.00 98.19 89 VAL A C 1
ATOM 708 O O . VAL A 1 89 ? -25.911 -8.136 26.896 1.00 98.19 89 VAL A O 1
ATOM 711 N N . ALA A 1 90 ? -24.567 -8.468 25.128 1.00 98.25 90 ALA A N 1
ATOM 712 C CA . ALA A 1 90 ? -25.057 -9.814 24.850 1.00 98.25 90 ALA A CA 1
ATOM 713 C C . ALA A 1 90 ? -24.830 -10.767 26.037 1.00 98.25 90 ALA A C 1
ATOM 715 O O . ALA A 1 90 ? -25.754 -11.473 26.437 1.00 98.25 90 ALA A O 1
ATOM 716 N N . ALA A 1 91 ? -23.640 -10.750 26.647 1.00 98.25 91 ALA A N 1
ATOM 717 C CA . ALA A 1 91 ? -23.337 -11.576 27.816 1.00 98.25 91 ALA A CA 1
ATOM 718 C C . ALA A 1 91 ? -24.235 -11.239 29.021 1.00 98.25 91 ALA A C 1
ATOM 720 O O . ALA A 1 91 ? -24.763 -12.142 29.669 1.00 98.25 91 ALA A O 1
ATOM 721 N N . LEU A 1 92 ? -24.459 -9.949 29.293 1.00 98.06 92 LEU A N 1
ATOM 722 C CA . LEU A 1 92 ? -25.335 -9.506 30.382 1.00 98.06 92 LEU A CA 1
ATOM 723 C C . LEU A 1 92 ? -26.793 -9.921 30.158 1.00 98.06 92 LEU A C 1
ATOM 725 O O . LEU A 1 92 ? -27.446 -10.358 31.103 1.00 98.06 92 LEU A O 1
ATOM 729 N N . LEU A 1 93 ? -27.294 -9.836 28.922 1.00 97.81 93 LEU A N 1
ATOM 730 C CA . LEU A 1 93 ? -28.645 -10.291 28.581 1.00 97.81 93 LEU A CA 1
ATOM 731 C C . LEU A 1 93 ? -28.811 -11.798 28.801 1.00 97.81 93 LEU A C 1
ATOM 733 O O . LEU A 1 93 ? -29.825 -12.219 29.349 1.00 97.81 93 LEU A O 1
ATOM 737 N N . VAL A 1 94 ? -27.812 -12.607 28.434 1.00 97.88 94 VAL A N 1
ATOM 738 C CA . VAL A 1 94 ? -27.834 -14.059 28.682 1.00 97.88 94 VAL A CA 1
ATOM 739 C C . VAL A 1 94 ? -27.872 -14.359 30.180 1.00 97.88 94 VAL A C 1
ATOM 741 O O . VAL A 1 94 ? -28.704 -15.151 30.616 1.00 97.88 94 VAL A O 1
ATOM 744 N N . ILE A 1 95 ? -27.029 -13.698 30.981 1.00 97.69 95 ILE A N 1
ATOM 745 C CA . ILE A 1 95 ? -27.031 -13.856 32.445 1.00 97.69 95 ILE A CA 1
ATOM 746 C C . ILE A 1 95 ? -28.393 -13.463 33.024 1.00 97.69 95 ILE A C 1
ATOM 748 O O . ILE A 1 95 ? -28.939 -14.183 33.854 1.00 97.69 95 ILE A O 1
ATOM 752 N N . PHE A 1 96 ? -28.965 -12.350 32.566 1.00 97.31 96 PHE A N 1
ATOM 753 C CA . PHE A 1 96 ? -30.268 -11.882 33.026 1.00 97.31 96 PHE A CA 1
ATOM 754 C C . PHE A 1 96 ? -31.391 -12.877 32.710 1.00 97.31 96 PHE A C 1
ATOM 756 O O . PHE A 1 96 ? -32.207 -13.159 33.580 1.00 97.31 96 PHE A O 1
ATOM 763 N N . ILE A 1 97 ? -31.403 -13.460 31.507 1.00 97.25 97 ILE A N 1
ATOM 764 C CA . ILE A 1 97 ? -32.373 -14.499 31.132 1.00 97.25 97 ILE A CA 1
ATOM 765 C C . ILE A 1 97 ? -32.225 -15.729 32.033 1.00 97.25 97 ILE A C 1
ATOM 767 O O . ILE A 1 97 ? -33.230 -16.240 32.508 1.00 97.25 97 ILE A O 1
ATOM 771 N N . ILE A 1 98 ? -30.995 -16.177 32.310 1.00 96.75 98 ILE A N 1
ATOM 772 C CA . ILE A 1 98 ? -30.746 -17.323 33.200 1.00 96.75 98 ILE A CA 1
ATOM 773 C C . ILE A 1 98 ? -31.254 -17.049 34.619 1.00 96.75 98 ILE A C 1
ATOM 775 O O . ILE A 1 98 ? -31.781 -17.952 35.248 1.00 96.75 98 ILE A O 1
ATOM 779 N N . LEU A 1 99 ? -31.101 -15.823 35.127 1.00 95.25 99 LEU A N 1
ATOM 780 C CA . LEU A 1 99 ? -31.583 -15.449 36.461 1.00 95.25 99 LEU A CA 1
ATOM 781 C C . LEU A 1 99 ? -33.109 -15.287 36.540 1.00 95.25 99 LEU A C 1
ATOM 783 O O . LEU A 1 99 ? -33.661 -15.331 37.637 1.00 95.25 99 LEU A O 1
ATOM 787 N N . LEU A 1 100 ? -33.776 -15.035 35.411 1.00 92.19 100 LEU A N 1
ATOM 788 C CA . LEU A 1 100 ? -35.232 -14.891 35.332 1.00 92.19 100 LEU A CA 1
ATOM 789 C C . LEU A 1 100 ? -35.981 -16.223 35.167 1.00 92.19 100 LEU A C 1
ATOM 791 O O . LEU A 1 100 ? -37.193 -16.245 35.387 1.00 92.19 100 LEU A O 1
ATOM 795 N N . VAL A 1 101 ? -35.291 -17.284 34.739 1.00 77.56 101 VAL A N 1
ATOM 796 C CA . VAL A 1 101 ? -35.817 -18.655 34.591 1.00 77.56 101 VAL A CA 1
ATOM 797 C C . VAL A 1 101 ? -35.623 -19.426 35.890 1.00 77.56 101 VAL A C 1
ATOM 799 O O . VAL A 1 101 ? -36.579 -20.131 36.282 1.00 77.56 101 VAL A O 1
#